Protein AF-A0AAN8SW37-F1 (afdb_monomer_lite)

Foldseek 3Di:
DDDDDPPPPPPPPPVPDDLVVLLVVLVVVQVVDPQAWLQSVLVSLQSCLVVLVVVPDVSVVLSVLLNVLSVLSNVCSVPATHPVRQVVVCVVVVCCPPPSRNNVSVVSSVVSVVVVVVVVVVVVVD

Sequence (126 aa):
MKIRMDEDDGFEDAGTGTPLSAIAEAFEELSSNNDLMLKPFCHACSHVSVLFGSLGIAFKFAELEYVSKVRDLTEASEIFGSLNSILDYDVRNDTVRTPGSLSRNLRRVRQGLDLIRALFQNFLST

Structure (mmCIF, N/CA/C/O backbone):
data_AF-A0AAN8SW37-F1
#
_entry.id   AF-A0AAN8SW37-F1
#
loop_
_atom_site.group_PDB
_atom_site.id
_atom_site.type_symbol
_atom_site.label_atom_id
_atom_site.label_alt_id
_atom_site.label_comp_id
_atom_site.label_asym_id
_atom_site.label_entity_id
_atom_site.label_seq_id
_atom_site.pdbx_PDB_ins_code
_atom_site.Cartn_x
_atom_site.Cartn_y
_atom_site.Cartn_z
_atom_site.occupancy
_atom_site.B_iso_or_equiv
_atom_site.auth_seq_id
_atom_site.auth_comp_id
_atom_site.auth_asym_id
_atom_site.auth_atom_id
_atom_site.pdbx_PDB_model_num
ATOM 1 N N . MET A 1 1 ? -20.979 7.045 53.482 1.00 40.12 1 MET A N 1
ATOM 2 C CA . MET A 1 1 ? -19.979 7.673 52.594 1.00 40.12 1 MET A CA 1
ATOM 3 C C . MET A 1 1 ? -20.125 7.011 51.234 1.00 40.12 1 MET A C 1
ATOM 5 O O . MET A 1 1 ? -19.867 5.822 51.129 1.00 40.12 1 MET A O 1
ATOM 9 N N . LYS A 1 2 ? -20.727 7.706 50.265 1.00 36.94 2 LYS A N 1
ATOM 10 C CA . LYS A 1 2 ? -21.101 7.151 48.957 1.00 36.94 2 LYS A CA 1
ATOM 11 C C . LYS A 1 2 ? -20.054 7.649 47.963 1.00 36.94 2 LYS A C 1
ATOM 13 O O . LYS A 1 2 ? -20.024 8.843 47.686 1.00 36.94 2 LYS A O 1
ATOM 18 N N . ILE A 1 3 ? -19.150 6.768 47.546 1.00 40.09 3 ILE A N 1
ATOM 19 C CA . ILE A 1 3 ? -18.141 7.079 46.532 1.00 40.09 3 ILE A CA 1
ATOM 20 C C . ILE A 1 3 ? -18.892 7.142 45.202 1.00 40.09 3 ILE A C 1
ATOM 22 O O . ILE A 1 3 ? -19.532 6.166 44.812 1.00 40.09 3 ILE A O 1
ATOM 26 N N . ARG A 1 4 ? -18.910 8.320 44.576 1.00 39.75 4 ARG A N 1
ATOM 27 C CA . ARG A 1 4 ? -19.356 8.472 43.192 1.00 39.75 4 ARG A CA 1
ATOM 28 C C . ARG A 1 4 ? -18.206 7.967 42.326 1.00 39.75 4 ARG A C 1
ATOM 30 O O . ARG A 1 4 ? -17.090 8.450 42.473 1.00 39.75 4 ARG A O 1
ATOM 37 N N . MET A 1 5 ? -18.467 6.931 41.538 1.00 46.44 5 MET A N 1
ATOM 38 C CA . MET A 1 5 ? -17.617 6.580 40.409 1.00 46.44 5 MET A CA 1
ATOM 39 C C . MET A 1 5 ? -18.034 7.535 39.297 1.00 46.44 5 MET A C 1
ATOM 41 O O . MET A 1 5 ? -19.157 7.444 38.805 1.00 46.44 5 MET A O 1
ATOM 45 N N . ASP A 1 6 ? -17.178 8.510 39.022 1.00 43.66 6 ASP A N 1
ATOM 46 C CA . ASP A 1 6 ? -17.268 9.327 37.823 1.00 43.66 6 ASP A CA 1
ATOM 47 C C . ASP A 1 6 ? -16.691 8.474 36.680 1.00 43.66 6 ASP A C 1
ATOM 49 O O . ASP A 1 6 ? -15.478 8.316 36.565 1.00 43.66 6 ASP A O 1
ATOM 53 N N . GLU A 1 7 ? -17.571 7.835 35.905 1.00 52.09 7 GLU A N 1
ATOM 54 C CA . G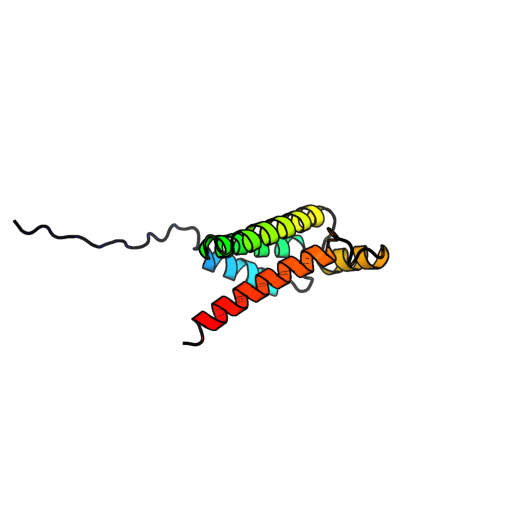LU A 1 7 ? -17.255 7.345 34.558 1.00 52.09 7 GLU A CA 1
ATOM 55 C C . GLU A 1 7 ? -17.480 8.520 33.603 1.00 52.09 7 GLU A C 1
ATOM 57 O O . GLU A 1 7 ? -18.596 8.782 33.155 1.00 52.09 7 GLU A O 1
ATOM 62 N N . ASP A 1 8 ? -16.416 9.289 33.395 1.00 46.16 8 ASP A N 1
ATOM 63 C CA . ASP A 1 8 ? -16.263 10.200 32.263 1.00 46.16 8 ASP A CA 1
ATOM 64 C C . ASP A 1 8 ? -14.926 9.876 31.593 1.00 46.16 8 ASP A C 1
ATOM 66 O O . ASP A 1 8 ? -13.949 10.615 31.653 1.00 46.16 8 ASP A O 1
ATOM 70 N N . ASP A 1 9 ? -14.860 8.695 30.996 1.00 41.31 9 ASP A N 1
ATOM 71 C CA . ASP A 1 9 ? -13.911 8.335 29.952 1.00 41.31 9 ASP A CA 1
ATOM 72 C C . ASP A 1 9 ? -14.424 8.861 28.602 1.00 41.31 9 ASP A C 1
ATOM 74 O O . ASP A 1 9 ? -14.570 8.145 27.610 1.00 41.31 9 ASP A O 1
ATOM 78 N N . GLY A 1 10 ? -14.700 10.169 28.576 1.00 41.53 10 GLY A N 1
ATOM 79 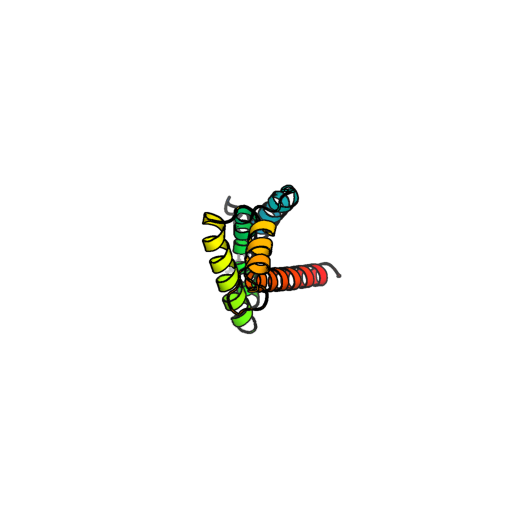C CA . GLY A 1 10 ? -14.810 10.939 27.352 1.00 41.53 10 GLY A CA 1
ATOM 80 C C . GLY A 1 10 ? -13.500 10.808 26.586 1.00 41.53 10 GLY A C 1
ATOM 81 O O . GLY A 1 10 ? -12.444 11.233 27.051 1.00 41.53 10 GLY A O 1
ATOM 82 N N . PHE A 1 11 ? -13.565 10.173 25.418 1.00 52.50 11 PHE A N 1
ATOM 83 C CA . PHE A 1 11 ? -12.457 10.115 24.475 1.00 52.50 11 PHE A CA 1
ATOM 84 C C . PHE A 1 11 ? -12.090 11.561 24.123 1.00 52.50 11 PHE A C 1
ATOM 86 O O . PHE A 1 11 ? -12.835 12.229 23.405 1.00 52.50 11 PHE A O 1
ATOM 93 N N . GLU A 1 12 ? -10.993 12.070 24.689 1.00 46.59 12 GLU A N 1
ATOM 94 C CA . GLU A 1 12 ? -10.469 13.383 24.330 1.00 46.59 12 GLU A CA 1
ATOM 95 C C . GLU A 1 12 ? -10.210 13.380 22.821 1.00 46.59 12 GLU A C 1
ATOM 97 O O . GLU A 1 12 ? -9.371 12.630 22.314 1.00 46.59 12 GLU A O 1
ATOM 102 N N . ASP A 1 13 ? -10.975 14.206 22.104 1.00 50.31 13 ASP A N 1
ATOM 103 C CA . ASP A 1 13 ? -10.735 14.556 20.711 1.00 50.31 13 ASP A CA 1
ATOM 104 C C . ASP A 1 13 ? -9.412 15.323 20.660 1.00 50.31 13 ASP A C 1
ATOM 106 O O . ASP A 1 13 ? -9.343 16.548 20.786 1.00 50.31 13 ASP A O 1
ATOM 110 N N . ALA A 1 14 ? -8.317 14.567 20.587 1.00 49.06 14 ALA A N 1
ATOM 111 C CA . ALA A 1 14 ? -7.016 15.113 20.279 1.00 49.06 14 ALA A CA 1
ATOM 112 C C . ALA A 1 14 ? -7.154 15.784 18.911 1.00 49.06 14 ALA A C 1
ATOM 114 O O . ALA A 1 14 ? -7.530 15.122 17.951 1.00 49.06 14 ALA A O 1
ATOM 115 N N . GLY A 1 15 ? -6.862 17.086 18.830 1.00 51.53 15 GLY A N 1
ATOM 116 C CA . GLY A 1 15 ? -7.006 17.949 17.645 1.00 51.53 15 GLY A CA 1
ATOM 117 C C . GLY A 1 15 ? -6.139 17.585 16.423 1.00 51.53 15 GLY A C 1
ATOM 118 O O . GLY A 1 15 ? -5.698 18.462 15.685 1.00 51.53 15 GLY A O 1
ATOM 119 N N . THR A 1 16 ? -5.890 16.298 16.215 1.00 59.44 16 THR A N 1
ATOM 120 C CA . THR A 1 16 ? -5.339 15.624 15.046 1.00 59.44 16 THR A CA 1
ATOM 121 C C . THR A 1 16 ? -6.255 14.429 14.791 1.00 59.44 16 THR A C 1
ATOM 123 O O . THR A 1 16 ? -6.336 13.556 15.651 1.00 59.44 16 THR A O 1
ATOM 126 N N . GLY A 1 17 ? -6.970 14.406 13.664 1.00 70.12 17 GLY A N 1
ATOM 127 C CA . GLY A 1 17 ? -8.061 13.457 13.419 1.00 70.12 17 GLY A CA 1
ATOM 128 C C . GLY A 1 17 ? -7.743 11.990 13.757 1.00 70.12 17 GLY A C 1
ATOM 129 O O . GLY A 1 17 ? -6.601 11.535 13.689 1.00 70.12 17 GLY A O 1
ATOM 130 N N . THR A 1 18 ? -8.781 11.237 14.126 1.00 88.56 18 THR A N 1
ATOM 131 C CA . THR A 1 18 ? -8.692 9.800 14.435 1.00 88.56 18 THR A CA 1
ATOM 132 C C . THR A 1 18 ? -8.002 8.991 13.318 1.00 88.56 18 THR A C 1
ATOM 134 O O . THR A 1 18 ? -8.062 9.374 12.147 1.00 88.56 18 THR A O 1
ATOM 137 N N . PRO A 1 19 ? -7.428 7.804 13.606 1.00 91.38 19 PRO A N 1
ATOM 138 C CA . PRO A 1 19 ? -6.860 6.947 12.561 1.00 91.38 19 PRO A CA 1
ATOM 139 C C . PRO A 1 19 ? -7.839 6.619 11.423 1.00 91.38 19 PRO A C 1
ATOM 141 O O . PRO A 1 19 ? -7.430 6.519 10.271 1.00 91.38 19 PRO A O 1
ATOM 144 N N . LEU A 1 20 ? -9.136 6.481 11.720 1.00 93.94 20 LEU A N 1
ATOM 145 C CA . LEU A 1 20 ? -10.159 6.221 10.705 1.00 93.94 20 LEU A CA 1
ATOM 146 C C . LEU A 1 20 ? -10.439 7.444 9.823 1.00 93.94 20 LEU A C 1
ATOM 148 O O . LEU A 1 20 ? -10.594 7.273 8.615 1.00 93.94 20 LEU A O 1
ATOM 152 N N . SER A 1 21 ? -10.465 8.656 10.388 1.00 94.81 21 SER A N 1
ATOM 153 C CA . SER A 1 21 ? -10.638 9.879 9.594 1.00 94.81 21 SER A CA 1
ATOM 154 C C . SER A 1 21 ? -9.411 10.159 8.727 1.00 94.81 21 SER A C 1
ATOM 156 O O . SER A 1 21 ? -9.575 10.446 7.549 1.00 94.81 21 SER A O 1
ATOM 158 N N . ALA A 1 22 ? -8.195 9.944 9.243 1.00 94.38 22 ALA A N 1
ATOM 159 C CA . ALA A 1 22 ? -6.968 10.068 8.451 1.00 94.38 22 ALA A CA 1
ATOM 160 C C . ALA A 1 22 ? -6.932 9.088 7.260 1.00 94.38 22 ALA A C 1
ATOM 162 O O . ALA A 1 22 ? -6.492 9.441 6.167 1.00 94.38 22 ALA A O 1
ATOM 163 N N . ILE A 1 23 ? -7.426 7.856 7.446 1.00 95.00 23 ILE A N 1
ATOM 164 C CA . ILE A 1 23 ? -7.585 6.892 6.346 1.00 95.00 23 ILE A CA 1
ATOM 165 C C . ILE A 1 23 ? -8.621 7.398 5.337 1.00 95.00 23 ILE A C 1
ATOM 167 O O . ILE A 1 23 ? -8.351 7.366 4.139 1.00 95.00 23 ILE A O 1
ATOM 171 N N . ALA A 1 24 ? -9.791 7.848 5.796 1.00 95.44 24 ALA A N 1
ATOM 172 C CA . ALA A 1 24 ? -10.842 8.343 4.911 1.00 95.44 24 ALA A CA 1
ATOM 173 C C . ALA A 1 24 ? -10.347 9.520 4.055 1.00 95.44 24 ALA A C 1
ATOM 175 O O . ALA A 1 24 ? -10.403 9.436 2.83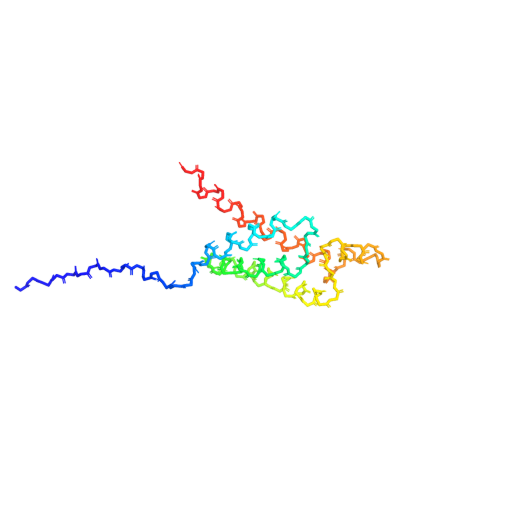0 1.00 95.44 24 ALA A O 1
ATOM 176 N N . GLU A 1 25 ? -9.762 10.539 4.687 1.00 95.44 25 GLU A N 1
ATOM 177 C CA . GLU A 1 25 ? -9.191 11.718 4.025 1.00 95.44 25 GLU A CA 1
ATOM 178 C C . GLU A 1 25 ? -8.136 11.322 2.982 1.00 95.44 25 GLU A C 1
ATOM 180 O O . GLU A 1 25 ? -8.229 11.708 1.816 1.00 95.44 25 GLU A O 1
ATOM 185 N N . ALA A 1 26 ? -7.176 10.468 3.352 1.00 95.19 26 ALA A N 1
ATOM 186 C CA . ALA A 1 26 ? -6.114 10.060 2.437 1.00 95.19 26 ALA A CA 1
ATOM 187 C C . ALA A 1 26 ? -6.639 9.282 1.213 1.00 95.19 26 ALA A C 1
ATOM 189 O O . ALA A 1 26 ? -6.103 9.423 0.110 1.00 95.19 26 ALA A O 1
ATOM 190 N N . PHE A 1 27 ? -7.674 8.449 1.377 1.00 95.25 27 PHE A N 1
ATOM 191 C CA . PHE A 1 27 ? -8.278 7.715 0.259 1.00 95.25 27 PHE A CA 1
ATOM 192 C C . PHE A 1 27 ? -9.228 8.578 -0.583 1.00 95.25 27 PHE A C 1
ATOM 194 O O . PHE A 1 27 ? -9.318 8.351 -1.791 1.00 95.25 27 PHE A O 1
ATOM 201 N N . GLU A 1 28 ? -9.887 9.580 0.001 1.00 94.75 28 GLU A N 1
ATOM 202 C CA . GLU A 1 28 ? -10.658 10.586 -0.738 1.00 94.75 28 GLU A CA 1
ATOM 203 C C . GLU A 1 28 ? -9.742 11.425 -1.634 1.00 94.75 28 GLU A C 1
ATOM 205 O O . GLU A 1 28 ? -9.974 11.505 -2.846 1.00 94.75 28 GLU A O 1
ATOM 210 N N . GLU A 1 29 ? -8.643 11.951 -1.088 1.00 92.50 29 GLU A N 1
ATOM 211 C CA . GLU A 1 29 ? -7.621 12.665 -1.860 1.00 92.50 29 GLU A CA 1
ATOM 212 C C . GLU A 1 29 ? -7.059 11.790 -2.986 1.00 92.50 29 GLU A C 1
ATOM 214 O O . GLU A 1 29 ? -6.982 12.221 -4.141 1.00 92.50 29 GLU A O 1
ATOM 219 N N . LEU A 1 30 ? -6.729 10.530 -2.688 1.00 92.50 30 LEU A N 1
ATOM 220 C CA . LEU A 1 30 ? -6.242 9.582 -3.687 1.00 92.50 30 LEU A CA 1
ATOM 221 C C . LEU A 1 30 ? -7.272 9.320 -4.796 1.00 92.50 30 LEU A C 1
ATOM 223 O O . LEU A 1 30 ? -6.890 9.215 -5.959 1.00 92.50 30 LEU A O 1
ATOM 227 N N . SER A 1 31 ? -8.563 9.231 -4.467 1.00 90.00 31 SER A N 1
ATOM 228 C CA . SER A 1 31 ? -9.631 8.990 -5.448 1.00 90.00 31 SER A CA 1
ATOM 229 C C . SER A 1 31 ? -9.823 10.148 -6.431 1.00 90.00 31 SER A C 1
ATOM 231 O O . SER A 1 31 ? -10.238 9.931 -7.569 1.00 90.00 31 SER A O 1
ATOM 233 N N . SER A 1 32 ? -9.468 11.368 -6.017 1.00 86.56 32 SER A N 1
ATOM 234 C CA . SER A 1 32 ? -9.473 12.558 -6.875 1.00 86.56 32 SER A CA 1
ATOM 235 C C . SER A 1 32 ? -8.268 12.619 -7.831 1.00 86.56 32 SER A C 1
ATOM 237 O O . SER A 1 32 ? -8.261 13.395 -8.790 1.00 86.56 32 SER A O 1
ATOM 239 N N . ASN A 1 33 ? -7.246 11.785 -7.600 1.00 79.00 33 ASN A N 1
ATOM 240 C CA . ASN A 1 33 ? -6.032 11.715 -8.402 1.00 79.00 33 ASN A CA 1
ATOM 241 C C . ASN A 1 33 ? -6.222 10.774 -9.607 1.00 79.00 33 ASN A C 1
ATOM 243 O O . ASN A 1 33 ? -6.035 9.562 -9.503 1.00 79.00 33 ASN A O 1
ATOM 247 N N . ASN A 1 34 ? -6.557 11.343 -10.770 1.00 73.94 34 ASN A N 1
ATOM 248 C CA . ASN A 1 34 ? -6.834 10.578 -11.997 1.00 73.94 34 ASN A CA 1
ATOM 249 C C . ASN A 1 34 ? -5.681 9.661 -12.455 1.00 73.94 34 ASN A C 1
ATOM 251 O O . ASN A 1 34 ? -5.938 8.630 -13.072 1.00 73.94 34 ASN A O 1
ATOM 255 N N . ASP A 1 35 ? -4.429 10.007 -12.140 1.00 79.50 35 ASP A N 1
ATOM 256 C CA . ASP A 1 35 ? -3.244 9.276 -12.610 1.00 79.50 35 ASP A CA 1
ATOM 257 C C . ASP A 1 35 ? -2.713 8.243 -11.601 1.00 79.50 35 ASP A C 1
ATOM 259 O O . ASP A 1 35 ? -1.719 7.566 -11.884 1.00 79.50 35 ASP A O 1
ATOM 263 N N . LEU A 1 36 ? -3.367 8.100 -10.437 1.00 88.06 36 LEU A N 1
ATOM 264 C CA . LEU A 1 36 ? -2.950 7.231 -9.329 1.00 88.06 36 LEU A CA 1
ATOM 265 C C . LEU A 1 36 ? -1.437 7.319 -9.082 1.00 88.06 36 LEU A C 1
ATOM 267 O O . LEU A 1 36 ? -0.677 6.353 -9.239 1.00 88.06 36 LEU A O 1
ATOM 271 N N . MET A 1 37 ? -1.000 8.524 -8.720 1.00 95.25 37 MET A N 1
ATOM 272 C CA . MET A 1 37 ? 0.392 8.797 -8.379 1.00 95.25 37 MET A CA 1
ATOM 273 C C . MET A 1 37 ? 0.871 7.858 -7.262 1.00 95.25 37 MET A C 1
ATOM 275 O O . MET A 1 37 ? 0.199 7.674 -6.244 1.00 95.25 37 MET A O 1
ATOM 279 N N . LEU A 1 38 ? 2.057 7.271 -7.445 1.00 96.31 38 LEU A N 1
ATOM 280 C CA . LEU A 1 38 ? 2.567 6.207 -6.578 1.00 96.31 38 LEU A CA 1
ATOM 281 C C . LEU A 1 38 ? 2.824 6.716 -5.154 1.00 96.31 38 LEU A C 1
ATOM 283 O O . LEU A 1 38 ? 2.503 6.031 -4.189 1.00 96.31 38 LEU A O 1
ATOM 287 N N . LYS A 1 39 ? 3.347 7.937 -5.008 1.00 96.25 39 LYS A N 1
ATOM 288 C CA . LYS A 1 39 ? 3.657 8.520 -3.695 1.00 96.25 39 LYS A CA 1
ATOM 289 C C . LYS A 1 39 ? 2.399 8.799 -2.846 1.00 96.25 39 LYS A C 1
ATOM 291 O O . LYS A 1 39 ? 2.350 8.286 -1.727 1.00 96.25 39 LYS A O 1
ATOM 296 N N . PRO A 1 40 ? 1.355 9.497 -3.346 1.00 96.00 40 PRO A N 1
ATOM 297 C CA . PRO A 1 40 ? 0.065 9.594 -2.654 1.00 96.00 40 PRO A CA 1
ATOM 298 C C . PRO A 1 40 ? -0.575 8.234 -2.358 1.00 96.00 40 PRO A C 1
ATOM 300 O O . PRO A 1 40 ? -1.072 8.020 -1.255 1.00 96.00 40 PRO A O 1
ATOM 303 N N . PHE A 1 41 ? -0.500 7.283 -3.296 1.00 96.75 41 PHE A N 1
ATOM 304 C CA . PHE A 1 41 ? -0.994 5.924 -3.072 1.00 96.75 41 PHE A CA 1
ATOM 305 C C . PHE A 1 41 ? -0.297 5.249 -1.881 1.00 96.75 41 PHE A C 1
ATOM 307 O O . PHE A 1 41 ? -0.966 4.719 -0.992 1.00 96.75 41 PHE A O 1
ATOM 314 N N . CYS A 1 42 ? 1.037 5.292 -1.827 1.00 97.19 42 CYS A N 1
ATOM 315 C CA . CYS A 1 42 ? 1.813 4.729 -0.724 1.00 97.19 42 CYS A CA 1
ATOM 316 C C . CYS A 1 42 ? 1.517 5.434 0.606 1.00 97.19 42 CYS A C 1
ATOM 318 O O . CYS A 1 42 ? 1.404 4.764 1.633 1.00 97.19 42 CYS A O 1
ATOM 320 N N . HIS A 1 43 ? 1.335 6.759 0.587 1.00 95.88 43 HIS A N 1
ATOM 321 C CA . HIS A 1 43 ? 0.944 7.528 1.766 1.00 95.88 43 HIS A CA 1
ATOM 322 C C . HIS A 1 43 ? -0.408 7.059 2.322 1.00 95.88 43 HIS A C 1
ATOM 324 O O . HIS A 1 43 ? -0.477 6.673 3.490 1.00 95.88 43 HIS A O 1
ATOM 330 N N . ALA A 1 44 ? -1.443 6.973 1.480 1.00 96.50 44 ALA A N 1
ATOM 331 C CA . ALA A 1 44 ? -2.757 6.468 1.877 1.00 96.50 44 ALA A CA 1
ATOM 332 C C . ALA A 1 44 ? -2.676 5.024 2.401 1.00 96.50 44 ALA A C 1
ATOM 334 O O . ALA A 1 44 ? -3.202 4.702 3.467 1.00 96.50 44 ALA A O 1
ATOM 335 N N . CYS A 1 45 ? -1.933 4.157 1.706 1.00 97.31 45 CYS A N 1
ATOM 336 C CA . CYS A 1 45 ? -1.734 2.774 2.133 1.00 97.31 45 CYS A CA 1
ATOM 337 C C . CYS A 1 45 ? -1.023 2.660 3.491 1.00 97.31 45 CYS A C 1
ATOM 339 O O . CYS A 1 45 ? -1.297 1.710 4.227 1.00 97.31 45 CYS A O 1
ATOM 341 N N . SER A 1 46 ? -0.132 3.591 3.846 1.00 96.62 46 SER A N 1
ATOM 342 C CA . SER A 1 46 ? 0.600 3.547 5.117 1.00 96.62 46 SER A CA 1
ATOM 343 C C . SER A 1 46 ? -0.311 3.715 6.338 1.00 96.62 46 SER A C 1
ATOM 345 O O . SER A 1 46 ? -0.119 3.011 7.332 1.00 96.62 46 SER A O 1
ATOM 347 N N . HIS A 1 47 ? -1.367 4.532 6.234 1.00 95.69 47 HIS A N 1
ATOM 348 C CA . HIS A 1 47 ? -2.355 4.732 7.305 1.00 95.69 47 HIS A CA 1
ATOM 349 C C . HIS A 1 47 ? -3.121 3.449 7.643 1.00 95.69 47 HIS A C 1
ATOM 351 O O . HIS A 1 47 ? -3.419 3.175 8.803 1.00 95.69 47 HIS A O 1
ATOM 357 N N . VAL A 1 48 ? -3.364 2.594 6.644 1.00 95.31 48 VAL A N 1
ATOM 358 C CA . VAL A 1 48 ? -4.093 1.323 6.811 1.00 95.31 48 VAL A CA 1
ATOM 359 C C . VAL A 1 48 ? -3.341 0.324 7.699 1.00 95.31 48 VAL A C 1
ATOM 361 O O . VAL A 1 48 ? -3.955 -0.573 8.275 1.00 95.31 48 VAL A O 1
ATOM 364 N N . SER A 1 49 ? -2.021 0.471 7.860 1.00 91.88 49 SER A N 1
ATOM 365 C CA . SER A 1 49 ? -1.213 -0.435 8.692 1.00 91.88 49 SER A CA 1
ATOM 366 C C . SER A 1 49 ? -1.710 -0.533 10.141 1.00 91.88 49 SER A C 1
ATOM 368 O O . SER A 1 49 ? -1.715 -1.627 10.707 1.00 91.88 49 SER A O 1
ATOM 370 N N . VAL A 1 50 ? -2.220 0.571 10.702 1.00 92.62 50 VAL A N 1
ATOM 371 C CA . VAL A 1 50 ? -2.786 0.619 12.060 1.00 92.62 50 VAL A CA 1
ATOM 372 C C . VAL A 1 50 ? -3.948 -0.363 12.220 1.00 92.62 50 VAL A C 1
ATOM 374 O O . VAL A 1 50 ? -4.042 -1.035 13.245 1.00 92.62 50 VAL A O 1
ATOM 377 N N . LEU A 1 51 ? -4.788 -0.521 11.190 1.00 94.12 51 LEU A N 1
ATOM 378 C CA . LEU A 1 51 ? -5.955 -1.404 11.247 1.00 94.12 51 LEU A CA 1
ATOM 379 C C . LEU A 1 51 ? -5.569 -2.877 11.364 1.00 94.12 51 LEU A C 1
ATOM 381 O O . LEU A 1 51 ? -6.223 -3.621 12.088 1.00 94.12 51 LEU A O 1
ATOM 385 N N . PHE A 1 52 ? -4.490 -3.301 10.702 1.00 92.19 52 PHE A N 1
ATOM 386 C CA . PHE A 1 52 ? -3.991 -4.669 10.848 1.00 92.19 52 PHE A CA 1
ATOM 387 C C . PHE A 1 52 ? -3.505 -4.949 12.273 1.00 92.19 52 PHE A C 1
ATOM 389 O O . PHE A 1 52 ? -3.747 -6.040 12.790 1.00 92.19 52 PHE A O 1
ATOM 396 N N . GLY A 1 53 ? -2.879 -3.963 12.924 1.00 89.62 53 GLY A N 1
ATOM 397 C CA . GLY A 1 53 ? -2.463 -4.065 14.324 1.00 89.62 53 GLY A CA 1
ATOM 398 C C . GLY A 1 53 ? -3.646 -4.212 15.288 1.00 89.62 53 GLY A C 1
ATOM 399 O O . GLY A 1 53 ? -3.563 -4.964 16.261 1.00 89.62 53 GLY A O 1
ATOM 400 N N . SER A 1 54 ? -4.779 -3.570 14.989 1.00 92.81 54 SER A N 1
ATOM 401 C CA . SER A 1 54 ? -6.006 -3.654 15.794 1.00 92.81 54 SER A CA 1
ATOM 402 C C . SER A 1 54 ? -6.707 -5.019 15.740 1.00 92.81 54 SER A C 1
ATOM 404 O O . SER A 1 54 ? -7.514 -5.316 16.616 1.00 92.81 54 SER A O 1
ATOM 406 N N . LEU A 1 55 ? -6.398 -5.874 14.758 1.00 91.75 55 LEU A N 1
ATOM 407 C CA . LEU A 1 55 ? -6.995 -7.215 14.623 1.00 91.75 55 LEU A CA 1
ATOM 408 C C . LEU A 1 55 ? -6.327 -8.281 15.516 1.00 91.75 55 LEU A C 1
ATOM 410 O O . LEU A 1 55 ? -6.743 -9.443 15.529 1.00 91.75 55 LEU A O 1
ATOM 414 N N . GLY A 1 56 ? -5.296 -7.901 16.274 1.00 91.62 56 GLY A N 1
ATOM 415 C CA . GLY A 1 56 ? -4.611 -8.775 17.221 1.00 91.62 56 GLY A CA 1
ATOM 416 C C . GLY A 1 56 ? -3.655 -9.784 16.575 1.00 91.62 56 GLY A C 1
ATOM 417 O O . GLY A 1 56 ? -3.364 -9.762 15.379 1.00 91.62 56 GLY A O 1
ATOM 418 N N . ILE A 1 57 ? -3.134 -10.700 17.397 1.00 94.25 57 ILE A N 1
ATOM 419 C CA . ILE A 1 57 ? -1.994 -11.562 17.035 1.00 94.25 57 ILE A CA 1
ATOM 420 C C . ILE A 1 57 ? -2.254 -12.475 15.827 1.00 94.25 57 ILE A C 1
ATOM 422 O O . ILE A 1 57 ? -1.324 -12.772 15.076 1.00 94.25 57 ILE A O 1
ATOM 426 N N . ALA A 1 58 ? -3.510 -12.869 15.592 1.00 93.38 58 ALA A N 1
ATOM 427 C CA . ALA A 1 58 ? -3.895 -13.708 14.456 1.00 93.38 58 ALA A CA 1
ATOM 428 C C . ALA A 1 58 ? -3.600 -13.043 13.098 1.00 93.38 58 ALA A C 1
ATOM 430 O O . ALA A 1 58 ? -3.353 -13.735 12.113 1.00 93.38 58 ALA A O 1
ATOM 431 N N . PHE A 1 59 ? -3.564 -11.709 13.057 1.00 93.25 59 PHE A N 1
ATOM 432 C CA . PHE A 1 59 ? -3.298 -10.927 11.852 1.00 93.25 59 PHE A CA 1
ATOM 433 C C . PHE A 1 59 ? -1.882 -10.344 11.810 1.00 93.25 59 PHE A C 1
ATOM 435 O O . PHE A 1 59 ? -1.553 -9.628 10.864 1.00 93.25 59 PHE A O 1
ATOM 442 N N . LYS A 1 60 ? -0.993 -10.700 12.753 1.00 93.56 60 LYS A N 1
ATOM 443 C CA . LYS A 1 60 ? 0.364 -10.129 12.803 1.00 93.56 60 LYS A CA 1
ATOM 444 C C . LYS A 1 60 ? 1.170 -10.396 11.531 1.00 93.56 60 LYS A C 1
ATOM 446 O O . LYS A 1 60 ? 1.913 -9.535 11.071 1.00 93.56 60 LYS A O 1
ATOM 451 N N . PHE A 1 61 ? 1.004 -11.575 10.933 1.00 94.25 61 PHE A N 1
ATOM 452 C CA . PHE A 1 61 ? 1.629 -11.883 9.647 1.00 94.25 61 PHE A CA 1
ATOM 453 C C . PHE A 1 61 ? 1.104 -10.978 8.524 1.00 94.25 61 PHE A C 1
ATOM 455 O O . PHE A 1 61 ? 1.892 -10.486 7.725 1.00 94.25 61 PHE A O 1
ATOM 462 N N . ALA A 1 62 ? -0.208 -10.723 8.482 1.00 94.31 62 ALA A N 1
ATOM 463 C CA . ALA A 1 62 ? -0.808 -9.843 7.484 1.00 94.31 62 ALA A CA 1
ATOM 464 C C . ALA A 1 62 ? -0.323 -8.394 7.645 1.00 94.31 62 ALA A C 1
ATOM 466 O O . ALA A 1 62 ? -0.016 -7.755 6.644 1.00 94.31 62 ALA A O 1
ATOM 467 N N . GLU A 1 63 ? -0.180 -7.917 8.885 1.00 95.44 63 GLU A N 1
ATOM 468 C CA . GLU A 1 63 ? 0.420 -6.615 9.195 1.00 95.44 63 GLU A CA 1
ATOM 469 C C . GLU A 1 63 ? 1.856 -6.521 8.656 1.00 95.44 63 GLU A C 1
ATOM 471 O O . GLU A 1 63 ? 2.168 -5.617 7.885 1.00 95.44 63 GLU A O 1
ATOM 476 N N . LEU A 1 64 ? 2.723 -7.480 9.011 1.00 96.19 64 LEU A N 1
ATOM 477 C CA . LEU A 1 64 ? 4.131 -7.485 8.595 1.00 96.19 64 LEU A CA 1
ATOM 478 C C . LEU A 1 64 ? 4.283 -7.585 7.074 1.00 96.19 64 LEU A C 1
ATOM 480 O O . LEU A 1 64 ? 5.067 -6.838 6.482 1.00 96.19 64 LEU A O 1
ATOM 484 N N . GLU A 1 65 ? 3.519 -8.478 6.440 1.00 95.94 65 GLU A N 1
ATOM 485 C CA . GLU A 1 65 ? 3.499 -8.602 4.985 1.00 95.94 65 GLU A CA 1
ATOM 486 C C . GLU A 1 65 ? 3.034 -7.295 4.347 1.00 95.94 65 GLU A C 1
ATOM 488 O O . GLU A 1 65 ? 3.706 -6.787 3.459 1.00 95.94 65 GLU A O 1
ATOM 493 N N . TYR A 1 66 ? 1.921 -6.713 4.794 1.00 97.56 66 TYR A N 1
ATOM 494 C CA . TYR A 1 66 ? 1.395 -5.477 4.219 1.00 97.56 66 TYR A CA 1
ATOM 495 C C . TYR A 1 66 ? 2.390 -4.316 4.354 1.00 97.56 66 TYR A C 1
ATOM 497 O O . TYR A 1 66 ? 2.744 -3.692 3.351 1.00 97.56 66 TYR A O 1
ATOM 505 N N . VAL A 1 67 ? 2.908 -4.079 5.564 1.00 97.50 67 VAL A N 1
ATOM 506 C CA . VAL A 1 67 ? 3.857 -2.993 5.857 1.00 97.50 67 VAL A CA 1
ATOM 507 C C . VAL A 1 67 ? 5.131 -3.128 5.028 1.00 97.50 67 VAL A C 1
ATOM 509 O O . VAL A 1 67 ? 5.580 -2.145 4.437 1.00 97.50 67 VAL A O 1
ATOM 512 N N . SER A 1 68 ? 5.694 -4.336 4.915 1.00 98.06 68 SER A N 1
ATOM 513 C CA . SER A 1 68 ? 6.887 -4.545 4.090 1.00 98.06 68 SER A CA 1
ATOM 514 C C . SER A 1 68 ? 6.632 -4.190 2.625 1.00 98.06 68 SER A C 1
ATOM 516 O O . SER A 1 68 ? 7.504 -3.614 1.986 1.00 98.06 68 SER A O 1
ATOM 518 N N . LYS A 1 69 ? 5.455 -4.518 2.079 1.00 98.31 69 LYS A N 1
ATOM 519 C CA . LYS A 1 69 ? 5.134 -4.272 0.664 1.00 98.31 69 LYS A CA 1
ATOM 520 C C . LYS A 1 69 ? 4.852 -2.803 0.388 1.00 98.31 69 LYS A C 1
ATOM 522 O O . LYS A 1 69 ? 5.265 -2.308 -0.656 1.00 98.31 69 LYS A O 1
ATOM 527 N N . VAL A 1 70 ? 4.197 -2.110 1.320 1.00 98.12 70 VAL A N 1
ATOM 528 C CA . VAL A 1 70 ? 4.031 -0.653 1.246 1.00 98.12 70 VAL A CA 1
ATOM 529 C C . VAL A 1 70 ? 5.394 0.031 1.278 1.00 98.12 70 VAL A C 1
ATOM 531 O O . VAL A 1 70 ? 5.640 0.887 0.440 1.00 98.12 70 VAL A O 1
ATOM 534 N N . ARG A 1 71 ? 6.313 -0.388 2.160 1.00 98.31 71 ARG A N 1
ATOM 535 C CA . ARG A 1 71 ? 7.672 0.174 2.216 1.00 98.31 71 ARG A CA 1
ATOM 536 C C . ARG A 1 71 ? 8.420 0.017 0.890 1.00 98.31 71 ARG A C 1
ATOM 538 O O . ARG A 1 71 ? 8.926 1.011 0.383 1.00 98.31 71 ARG A O 1
ATOM 545 N N . ASP A 1 72 ? 8.432 -1.185 0.310 1.00 98.31 72 ASP A N 1
ATOM 546 C CA . ASP A 1 72 ? 9.096 -1.437 -0.978 1.00 98.31 72 ASP A CA 1
ATOM 547 C C . ASP A 1 72 ? 8.541 -0.512 -2.094 1.00 98.31 72 ASP A C 1
ATOM 549 O O . ASP A 1 72 ? 9.284 -0.016 -2.940 1.00 98.31 72 ASP A O 1
ATOM 553 N N . LEU A 1 73 ? 7.227 -0.247 -2.097 1.00 98.25 73 LEU A N 1
ATOM 554 C CA . LEU A 1 73 ? 6.592 0.670 -3.055 1.00 98.25 73 LEU A CA 1
ATOM 555 C C . LEU A 1 73 ? 6.876 2.146 -2.746 1.00 98.25 73 LEU A C 1
ATOM 557 O O . LEU A 1 73 ? 7.008 2.945 -3.671 1.00 98.25 73 LEU A O 1
ATOM 561 N N . THR A 1 74 ? 6.974 2.524 -1.471 1.00 98.19 74 THR A N 1
ATOM 562 C CA . THR A 1 74 ? 7.381 3.872 -1.052 1.00 98.19 74 THR A CA 1
ATOM 563 C C . THR A 1 74 ? 8.796 4.176 -1.529 1.00 98.19 74 THR A C 1
ATOM 565 O O . THR A 1 74 ? 9.023 5.240 -2.096 1.00 98.19 74 THR A O 1
ATOM 568 N N . GLU A 1 75 ? 9.729 3.235 -1.385 1.00 98.31 75 GLU A N 1
ATOM 569 C CA . GLU A 1 75 ? 11.094 3.376 -1.911 1.00 98.31 75 GLU A CA 1
ATOM 570 C C . GLU A 1 75 ? 11.087 3.530 -3.440 1.00 98.31 75 GLU A C 1
ATOM 572 O O . GLU A 1 75 ? 11.746 4.414 -3.987 1.00 98.31 75 GLU A O 1
ATOM 577 N N . ALA A 1 76 ? 10.265 2.743 -4.140 1.00 97.88 76 ALA A N 1
ATOM 578 C CA . ALA A 1 76 ? 10.087 2.873 -5.584 1.00 97.88 76 ALA A CA 1
ATOM 579 C C . ALA A 1 76 ? 9.465 4.220 -6.008 1.00 97.88 76 ALA A C 1
ATOM 581 O O . ALA A 1 76 ? 9.727 4.690 -7.116 1.00 97.88 76 ALA A O 1
ATOM 582 N N . SER A 1 77 ? 8.677 4.869 -5.144 1.00 97.56 77 SER A N 1
ATOM 583 C CA . SER A 1 77 ? 8.019 6.152 -5.440 1.00 97.56 77 SER A CA 1
ATOM 584 C C . SER A 1 77 ? 8.976 7.330 -5.626 1.00 97.56 77 SER A C 1
ATOM 586 O O . SER A 1 77 ? 8.592 8.350 -6.192 1.00 97.56 77 SER A O 1
ATOM 588 N N . GLU A 1 78 ? 10.235 7.176 -5.213 1.00 97.62 78 GLU A N 1
ATOM 589 C CA . GLU A 1 78 ? 11.288 8.164 -5.459 1.00 97.62 78 GLU A CA 1
ATOM 590 C C . GLU A 1 78 ? 11.828 8.102 -6.902 1.00 97.62 78 GLU A C 1
ATOM 592 O O . GLU A 1 78 ? 12.490 9.029 -7.363 1.00 97.62 78 GLU A O 1
ATOM 597 N N . ILE A 1 79 ? 11.532 7.021 -7.633 1.00 97.62 79 ILE A N 1
ATOM 598 C CA . ILE A 1 79 ? 11.982 6.786 -9.015 1.00 97.62 79 ILE A CA 1
ATOM 599 C C . ILE A 1 79 ? 10.795 6.782 -9.988 1.00 97.62 79 ILE A C 1
ATOM 601 O O . ILE A 1 79 ? 10.898 7.274 -11.113 1.00 97.62 79 ILE A O 1
ATOM 605 N N . PHE A 1 80 ? 9.664 6.219 -9.567 1.00 97.25 80 PHE A N 1
ATOM 606 C CA . PHE A 1 80 ? 8.485 5.990 -10.395 1.00 97.25 80 PHE A CA 1
ATOM 607 C C . PHE A 1 80 ? 7.333 6.917 -9.998 1.00 97.25 80 PHE A C 1
ATOM 609 O O . PHE A 1 80 ? 6.977 7.022 -8.827 1.00 97.25 80 PHE A O 1
ATOM 616 N N . GLY A 1 81 ? 6.715 7.571 -10.985 1.00 95.19 81 GLY A N 1
ATOM 617 C CA . GLY A 1 81 ? 5.677 8.576 -10.730 1.00 95.19 81 GLY A CA 1
ATOM 618 C C . GLY A 1 81 ? 4.299 7.996 -10.405 1.00 95.19 81 GLY A C 1
ATOM 619 O O . GLY A 1 81 ? 3.598 8.513 -9.538 1.00 95.19 81 GLY A O 1
ATOM 620 N N . SER A 1 82 ? 3.901 6.913 -11.073 1.00 96.19 82 SER A N 1
ATOM 621 C CA . SER A 1 82 ? 2.535 6.368 -11.015 1.00 96.19 82 SER A CA 1
ATOM 622 C C . SER A 1 82 ? 2.509 4.849 -10.880 1.00 96.19 82 SER A C 1
ATOM 624 O O . SER A 1 82 ? 3.493 4.168 -11.190 1.00 96.19 82 SER A O 1
ATOM 626 N N . LEU A 1 83 ? 1.359 4.295 -10.484 1.00 96.00 83 LEU A N 1
ATOM 627 C CA . LEU A 1 83 ? 1.154 2.841 -10.478 1.00 96.00 83 LEU A CA 1
ATOM 628 C C . LEU A 1 83 ? 1.397 2.212 -11.859 1.00 96.00 83 LEU A C 1
ATOM 630 O O . LEU A 1 83 ? 2.008 1.152 -11.955 1.00 96.00 83 LEU A O 1
ATOM 634 N N . ASN A 1 84 ? 0.982 2.877 -12.939 1.00 96.00 84 ASN A N 1
ATOM 635 C CA . ASN A 1 84 ? 1.225 2.376 -14.294 1.00 96.00 84 ASN A CA 1
ATOM 636 C C . ASN A 1 84 ? 2.723 2.296 -14.609 1.00 96.00 84 ASN A C 1
ATOM 638 O O . ASN A 1 84 ? 3.173 1.311 -15.183 1.00 96.00 84 ASN A O 1
ATOM 642 N N . SER A 1 85 ? 3.522 3.267 -14.154 1.00 96.62 85 SER A N 1
ATOM 643 C CA . SER A 1 85 ? 4.960 3.277 -14.444 1.00 96.62 85 SER A CA 1
ATOM 644 C C . SER A 1 85 ? 5.723 2.087 -13.841 1.00 96.62 85 SER A C 1
ATOM 646 O O . SER A 1 85 ? 6.633 1.567 -14.490 1.00 96.62 85 SER A O 1
ATOM 648 N N . ILE A 1 86 ? 5.326 1.599 -12.657 1.00 97.44 86 ILE A N 1
ATOM 649 C CA . ILE A 1 86 ? 5.930 0.395 -12.055 1.00 97.44 86 ILE A CA 1
ATOM 650 C C . ILE A 1 86 ? 5.460 -0.896 -12.733 1.00 97.44 86 ILE A C 1
ATOM 652 O O . ILE A 1 86 ? 6.242 -1.835 -12.869 1.00 97.44 86 ILE A O 1
ATOM 656 N N . LEU A 1 87 ? 4.208 -0.936 -13.203 1.00 97.56 87 LEU A N 1
ATOM 657 C CA . LEU A 1 87 ? 3.680 -2.071 -13.960 1.00 97.56 87 LEU A CA 1
ATOM 658 C C . LEU A 1 87 ? 4.374 -2.179 -15.319 1.00 97.56 87 LEU A C 1
ATOM 660 O O . LEU A 1 87 ? 4.863 -3.247 -15.677 1.00 97.56 87 LEU A O 1
ATOM 664 N N . ASP A 1 88 ? 4.487 -1.066 -16.045 1.00 97.94 88 ASP A N 1
ATOM 665 C CA . ASP A 1 88 ? 5.168 -1.022 -17.337 1.00 97.94 88 ASP A CA 1
ATOM 666 C C . ASP A 1 88 ? 6.645 -1.396 -17.214 1.00 97.94 88 ASP A C 1
ATOM 668 O O . ASP A 1 88 ? 7.196 -2.027 -18.116 1.00 97.94 88 ASP A O 1
ATOM 672 N N . TYR A 1 89 ? 7.296 -0.995 -16.117 1.00 97.69 89 TYR A N 1
ATOM 673 C CA . TYR A 1 89 ? 8.666 -1.397 -15.818 1.00 97.69 89 TYR A CA 1
ATOM 674 C C . TYR A 1 89 ? 8.770 -2.918 -15.683 1.00 97.69 89 TYR A C 1
ATOM 676 O O . TYR A 1 89 ? 9.570 -3.534 -16.385 1.00 97.69 89 TYR A O 1
ATOM 684 N N . ASP A 1 90 ? 7.944 -3.546 -14.848 1.00 98.31 90 ASP A N 1
ATOM 685 C CA . ASP A 1 90 ? 8.018 -4.995 -14.656 1.00 98.31 90 ASP A CA 1
ATOM 686 C C . ASP A 1 90 ? 7.597 -5.790 -15.900 1.00 98.31 90 ASP A C 1
ATOM 688 O O . ASP A 1 90 ? 8.141 -6.864 -16.154 1.00 98.31 90 ASP A O 1
ATOM 692 N N . VAL A 1 91 ? 6.648 -5.281 -16.694 1.00 98.44 91 VAL A N 1
ATOM 693 C CA . VAL A 1 91 ? 6.254 -5.893 -17.973 1.00 98.44 91 VAL A CA 1
ATOM 694 C C . VAL A 1 91 ? 7.414 -5.853 -18.963 1.00 98.44 91 VAL A C 1
ATOM 696 O O . VAL A 1 91 ? 7.727 -6.870 -19.578 1.00 98.44 91 VAL A O 1
ATOM 699 N N . ARG A 1 92 ? 8.092 -4.705 -19.094 1.00 98.31 92 ARG A N 1
ATOM 700 C CA . ARG A 1 92 ? 9.244 -4.551 -19.996 1.00 98.31 92 ARG A CA 1
ATOM 701 C C . ARG A 1 92 ? 10.424 -5.447 -19.624 1.00 98.31 92 ARG A C 1
ATOM 703 O O . ARG A 1 92 ? 11.179 -5.829 -20.512 1.00 98.31 92 ARG A O 1
ATOM 710 N N . ASN A 1 93 ? 10.581 -5.768 -18.342 1.00 97.94 93 ASN A N 1
ATOM 711 C CA . ASN A 1 93 ? 11.677 -6.597 -17.840 1.00 97.94 93 ASN A CA 1
ATOM 712 C C . ASN A 1 93 ? 11.286 -8.073 -17.623 1.00 97.94 93 ASN A C 1
ATOM 714 O O . ASN A 1 93 ? 12.118 -8.845 -17.158 1.00 97.94 93 ASN A O 1
ATOM 718 N N . ASP A 1 94 ? 10.048 -8.469 -17.941 1.00 97.75 94 ASP A N 1
ATOM 719 C CA . ASP A 1 94 ? 9.497 -9.810 -17.673 1.00 97.75 94 ASP A CA 1
ATOM 720 C C . ASP A 1 94 ? 9.609 -10.243 -16.190 1.00 97.75 94 ASP A C 1
ATOM 722 O O . ASP A 1 94 ? 9.817 -11.406 -15.846 1.00 97.75 94 ASP A O 1
ATOM 726 N N . THR A 1 95 ? 9.464 -9.286 -15.265 1.00 98.06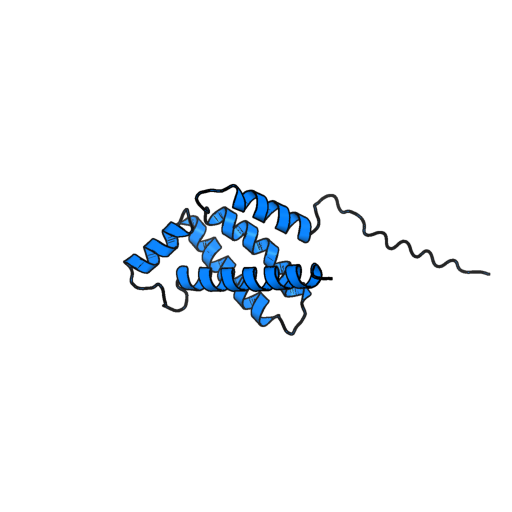 95 THR A N 1
ATOM 727 C CA . THR A 1 95 ? 9.611 -9.496 -13.812 1.00 98.06 95 THR A CA 1
ATOM 728 C C . THR A 1 95 ? 8.291 -9.506 -13.048 1.00 98.06 95 THR A C 1
ATOM 730 O O . THR A 1 95 ? 8.295 -9.760 -11.845 1.00 98.06 95 THR A O 1
ATOM 733 N N . VAL 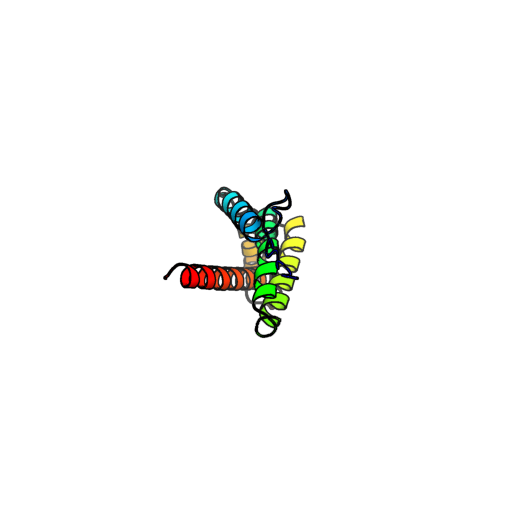A 1 96 ? 7.145 -9.312 -13.714 1.00 97.31 96 VAL A N 1
ATOM 734 C CA . VAL A 1 96 ? 5.808 -9.141 -13.092 1.00 97.31 96 VAL A CA 1
ATOM 735 C C . VAL A 1 96 ? 5.485 -10.183 -12.009 1.00 97.31 96 VAL A C 1
ATOM 737 O O . VAL A 1 96 ? 4.837 -9.881 -11.005 1.00 97.31 96 VAL A O 1
ATOM 740 N N . ARG A 1 97 ? 5.898 -11.442 -12.205 1.00 94.75 97 ARG A N 1
ATOM 741 C CA . ARG A 1 97 ? 5.587 -12.559 -11.289 1.00 94.75 97 ARG A CA 1
ATOM 742 C C . ARG A 1 97 ? 6.720 -12.865 -10.309 1.00 94.75 97 ARG A C 1
ATOM 744 O O . ARG A 1 97 ? 6.507 -13.617 -9.346 1.00 94.75 97 ARG A O 1
ATOM 751 N N . THR A 1 98 ? 7.893 -12.280 -10.523 1.00 97.19 98 THR A N 1
ATOM 752 C CA . THR A 1 98 ? 9.104 -12.514 -9.737 1.00 97.19 98 THR A CA 1
ATOM 753 C C . THR A 1 98 ? 8.879 -12.090 -8.284 1.00 97.19 98 THR A C 1
ATOM 755 O O . THR A 1 98 ? 8.263 -11.046 -8.035 1.00 97.19 98 THR A O 1
ATOM 758 N N . PRO A 1 99 ? 9.302 -12.898 -7.291 1.00 94.69 99 PRO A N 1
ATOM 759 C CA . PRO A 1 99 ? 9.286 -12.485 -5.890 1.00 94.69 99 PRO A CA 1
ATOM 760 C C . PRO A 1 99 ? 10.016 -11.149 -5.699 1.00 94.69 99 PRO A C 1
ATOM 762 O O . PRO A 1 99 ? 11.141 -10.998 -6.156 1.00 94.69 99 PRO A O 1
ATOM 765 N N . GLY A 1 100 ? 9.366 -10.188 -5.040 1.00 93.44 100 GLY A N 1
ATOM 766 C CA . GLY A 1 100 ? 9.931 -8.855 -4.794 1.00 93.44 100 GLY A CA 1
ATOM 767 C C . GLY A 1 100 ? 9.717 -7.828 -5.911 1.00 93.44 100 GLY A C 1
ATOM 768 O O . GLY A 1 100 ? 10.025 -6.664 -5.694 1.00 93.44 100 GLY A O 1
ATOM 769 N N . SER A 1 101 ? 9.153 -8.208 -7.064 1.00 98.06 101 SER A N 1
ATOM 770 C CA . SER A 1 101 ? 8.763 -7.228 -8.092 1.00 98.06 101 SER A CA 1
ATOM 771 C C . SER A 1 101 ? 7.720 -6.237 -7.571 1.00 98.06 101 SER A C 1
ATOM 773 O O . SER A 1 101 ? 6.879 -6.571 -6.723 1.00 98.06 101 SER A O 1
ATOM 775 N N . LEU A 1 102 ? 7.736 -5.023 -8.122 1.00 98.25 102 LEU A N 1
ATOM 776 C CA . LEU A 1 102 ? 6.843 -3.940 -7.712 1.00 98.25 102 LEU A CA 1
ATOM 777 C C . LEU A 1 102 ? 5.382 -4.279 -8.027 1.00 98.25 102 LEU A C 1
ATOM 779 O O . LEU A 1 102 ? 4.502 -4.043 -7.205 1.00 98.25 102 LEU A O 1
ATOM 783 N N . SER A 1 103 ? 5.124 -4.949 -9.148 1.00 98.31 103 SER A N 1
ATOM 784 C CA . SER A 1 103 ? 3.810 -5.461 -9.550 1.00 98.31 103 SER A CA 1
ATOM 785 C C . SER A 1 103 ? 3.264 -6.477 -8.552 1.00 98.31 103 SER A C 1
ATOM 787 O O . SER A 1 103 ? 2.094 -6.426 -8.156 1.00 98.31 103 SER A O 1
ATOM 789 N N . ARG A 1 104 ? 4.109 -7.412 -8.100 1.00 97.94 104 ARG A N 1
ATOM 790 C CA . ARG A 1 104 ? 3.709 -8.408 -7.104 1.00 97.94 104 ARG A CA 1
ATOM 791 C C . ARG A 1 104 ? 3.500 -7.769 -5.735 1.00 97.94 104 ARG A C 1
ATOM 793 O O . ARG A 1 104 ? 2.550 -8.149 -5.050 1.00 97.94 104 ARG A O 1
ATOM 800 N N . ASN A 1 105 ? 4.333 -6.803 -5.353 1.00 98.31 105 ASN A N 1
ATOM 801 C CA . ASN A 1 105 ? 4.170 -6.033 -4.123 1.00 98.31 105 ASN A CA 1
ATOM 802 C C . ASN A 1 105 ? 2.869 -5.215 -4.142 1.00 98.31 105 ASN A C 1
ATOM 804 O O . ASN A 1 105 ? 2.068 -5.343 -3.217 1.00 98.31 105 ASN A O 1
ATOM 808 N N . LEU A 1 106 ? 2.581 -4.501 -5.235 1.00 97.88 106 LEU A N 1
ATOM 809 C CA . LEU A 1 106 ? 1.324 -3.779 -5.452 1.00 97.88 106 LEU A CA 1
ATOM 810 C C . LEU A 1 106 ? 0.113 -4.707 -5.344 1.00 97.88 106 LEU A C 1
ATOM 812 O O . LEU A 1 106 ? -0.857 -4.393 -4.656 1.00 97.88 106 LEU A O 1
ATOM 816 N N . ARG A 1 107 ? 0.179 -5.897 -5.953 1.00 98.00 107 ARG A N 1
ATOM 817 C CA . ARG A 1 107 ? -0.884 -6.901 -5.818 1.00 98.00 107 ARG A CA 1
ATOM 818 C C . ARG A 1 107 ? -1.113 -7.295 -4.355 1.00 98.00 107 ARG A C 1
ATOM 820 O O . ARG A 1 107 ? -2.264 -7.482 -3.972 1.00 98.00 107 ARG A O 1
ATOM 827 N N . ARG A 1 108 ? -0.057 -7.444 -3.546 1.00 97.62 108 ARG A N 1
ATOM 828 C CA . ARG A 1 108 ? -0.173 -7.783 -2.113 1.00 97.62 108 ARG A CA 1
ATOM 829 C C . ARG A 1 108 ? -0.770 -6.638 -1.297 1.00 97.62 108 ARG A C 1
ATOM 831 O O . ARG A 1 108 ? -1.654 -6.902 -0.489 1.00 97.62 108 ARG A O 1
ATOM 838 N N . VAL A 1 109 ? -0.366 -5.394 -1.560 1.00 97.94 109 VAL A N 1
ATOM 839 C CA . VAL A 1 109 ? -0.974 -4.207 -0.935 1.00 97.94 109 VAL A CA 1
ATOM 840 C C . VAL A 1 109 ? -2.463 -4.133 -1.268 1.00 97.94 109 VAL A C 1
ATOM 842 O O . VAL A 1 109 ? -3.283 -4.064 -0.357 1.00 97.94 109 VAL A O 1
ATOM 845 N N . ARG A 1 110 ? -2.842 -4.288 -2.546 1.00 97.38 110 ARG A N 1
ATOM 846 C CA . ARG A 1 110 ? -4.253 -4.310 -2.969 1.00 97.38 110 ARG A CA 1
ATOM 847 C C . ARG A 1 110 ? -5.073 -5.375 -2.235 1.00 97.38 110 ARG A C 1
ATOM 849 O O . ARG A 1 110 ? -6.180 -5.092 -1.804 1.00 97.38 110 ARG A O 1
ATOM 856 N N . GLN A 1 111 ? -4.531 -6.583 -2.065 1.00 97.38 111 GLN A N 1
ATOM 857 C CA . GLN A 1 111 ? -5.209 -7.644 -1.310 1.00 97.38 111 GLN A CA 1
ATOM 858 C C . GLN A 1 111 ? -5.429 -7.272 0.164 1.00 97.38 111 GLN A C 1
ATOM 860 O O . GLN A 1 111 ? -6.463 -7.624 0.725 1.00 97.38 111 GLN A O 1
ATOM 865 N N . GLY A 1 112 ? -4.483 -6.559 0.782 1.00 96.81 112 GLY A N 1
ATOM 866 C CA . GLY A 1 112 ? -4.655 -6.025 2.131 1.00 96.81 112 GLY A CA 1
ATOM 867 C C . GLY A 1 112 ? -5.777 -4.988 2.204 1.00 96.81 112 GLY A C 1
ATOM 868 O O . GLY A 1 112 ? -6.631 -5.077 3.082 1.00 96.81 112 GLY A O 1
ATOM 869 N N . LEU A 1 113 ? -5.834 -4.067 1.238 1.00 97.50 113 LEU A N 1
ATOM 870 C CA . LEU A 1 113 ? -6.920 -3.085 1.135 1.00 97.50 113 LEU A CA 1
ATOM 871 C C . LEU A 1 113 ? -8.287 -3.755 0.945 1.00 97.50 113 LEU A C 1
ATOM 873 O O . LEU A 1 113 ? -9.255 -3.373 1.598 1.00 97.50 113 LEU A O 1
ATOM 877 N N . ASP A 1 114 ? -8.368 -4.782 0.095 1.00 97.75 114 ASP A N 1
ATOM 878 C CA . ASP A 1 114 ? -9.603 -5.543 -0.121 1.00 97.75 114 ASP A CA 1
ATOM 879 C C . ASP A 1 114 ? -10.092 -6.236 1.158 1.00 97.75 114 ASP A C 1
ATOM 881 O O . ASP A 1 114 ? -11.295 -6.254 1.416 1.00 97.75 114 ASP A O 1
ATOM 885 N N . LEU A 1 115 ? -9.178 -6.766 1.979 1.00 95.62 115 LEU A N 1
ATOM 886 C CA . LEU A 1 115 ? -9.531 -7.347 3.274 1.00 95.62 115 LEU A CA 1
ATOM 887 C C . LEU A 1 115 ? -10.138 -6.295 4.209 1.00 95.62 115 LEU A C 1
ATOM 889 O O . LEU A 1 115 ? -11.208 -6.525 4.766 1.00 95.62 115 LEU A O 1
ATOM 893 N N . ILE A 1 116 ? -9.483 -5.143 4.363 1.00 95.75 116 ILE A N 1
ATOM 894 C CA . ILE A 1 116 ? -9.980 -4.056 5.218 1.00 95.75 116 ILE A CA 1
ATOM 895 C C . ILE A 1 116 ? -11.338 -3.548 4.727 1.00 95.75 116 ILE A C 1
ATOM 897 O O . ILE A 1 116 ? -12.264 -3.389 5.523 1.00 95.75 116 ILE A O 1
ATOM 901 N N . ARG A 1 117 ? -11.496 -3.373 3.411 1.00 96.44 117 ARG A N 1
ATOM 902 C CA . ARG A 1 117 ? -12.775 -2.998 2.801 1.00 96.44 117 ARG A CA 1
ATOM 903 C C . ARG A 1 117 ? -13.876 -4.004 3.139 1.00 96.44 117 ARG A C 1
ATOM 905 O O . ARG A 1 117 ? -14.964 -3.592 3.527 1.00 96.44 117 ARG A O 1
ATOM 912 N N . ALA A 1 118 ? -13.598 -5.303 3.022 1.00 96.56 118 ALA A N 1
ATOM 913 C CA . ALA A 1 118 ? -14.559 -6.351 3.357 1.00 96.56 118 ALA A CA 1
ATOM 914 C C . ALA A 1 118 ? -14.928 -6.351 4.852 1.00 96.56 118 ALA A C 1
ATOM 916 O O . ALA A 1 118 ? -16.089 -6.558 5.195 1.00 96.56 118 ALA A O 1
ATOM 917 N N . LEU A 1 119 ? -13.970 -6.075 5.744 1.00 94.75 119 LEU A N 1
ATOM 918 C CA . LEU A 1 119 ? -14.237 -5.944 7.180 1.00 94.75 119 LEU A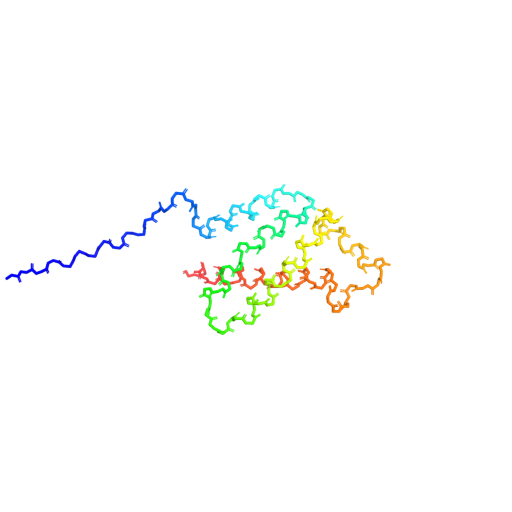 CA 1
ATOM 919 C C . LEU A 1 119 ? -15.176 -4.770 7.478 1.00 94.75 119 LEU A C 1
ATOM 921 O O . LEU A 1 119 ? -16.171 -4.956 8.175 1.00 94.75 119 LEU A O 1
ATOM 925 N N . PHE A 1 120 ? -14.919 -3.593 6.904 1.00 95.50 120 PHE A N 1
ATOM 926 C CA . PHE A 1 120 ? -15.808 -2.438 7.061 1.00 95.50 120 PHE A CA 1
ATOM 927 C C . PHE A 1 120 ? -17.201 -2.694 6.488 1.00 95.50 120 PHE A C 1
ATOM 929 O O . PHE A 1 120 ? -18.194 -2.378 7.138 1.00 95.50 120 PHE A O 1
ATOM 936 N N . GLN A 1 121 ? -17.293 -3.321 5.314 1.00 96.50 121 GLN A N 1
ATOM 937 C CA . GLN A 1 121 ? -18.582 -3.705 4.735 1.00 96.50 121 GLN A CA 1
ATOM 938 C C . GLN A 1 121 ? -19.362 -4.655 5.649 1.00 96.50 121 GLN A C 1
ATOM 940 O O . GLN A 1 121 ? -20.561 -4.466 5.827 1.00 96.50 121 GLN A O 1
ATOM 945 N N . ASN A 1 122 ? -18.692 -5.626 6.274 1.00 95.31 122 ASN A N 1
ATOM 946 C CA . ASN A 1 122 ? -19.334 -6.526 7.229 1.00 95.31 122 ASN A CA 1
ATOM 947 C C . ASN A 1 122 ? -19.833 -5.780 8.475 1.00 95.31 122 ASN A C 1
ATOM 949 O O . ASN A 1 122 ? -20.956 -6.029 8.905 1.00 95.31 122 ASN A O 1
ATOM 953 N N . PHE A 1 123 ? -19.059 -4.837 9.025 1.00 93.50 123 PHE A N 1
ATOM 954 C CA . PHE A 1 123 ? -19.514 -4.017 10.156 1.00 93.50 123 PHE A CA 1
ATOM 955 C C . PHE A 1 123 ? -20.755 -3.183 9.815 1.00 93.50 123 PHE A C 1
ATOM 957 O O . PHE A 1 123 ? -21.658 -3.071 10.639 1.00 93.50 123 PHE A O 1
ATOM 964 N N . LEU A 1 124 ? -20.829 -2.649 8.593 1.00 94.38 124 LEU A N 1
ATOM 965 C CA . LEU A 1 124 ? -21.953 -1.835 8.119 1.00 94.38 124 LEU A CA 1
ATOM 966 C C . LEU A 1 124 ? -23.170 -2.647 7.651 1.00 94.38 124 LEU A C 1
ATOM 968 O O . LEU A 1 124 ? -24.227 -2.070 7.428 1.00 94.38 124 LEU A O 1
ATOM 972 N N . SER A 1 125 ? -23.039 -3.963 7.469 1.00 90.50 125 SER A N 1
ATOM 973 C CA . SER A 1 125 ? -24.127 -4.830 6.984 1.00 90.50 125 SER A CA 1
ATOM 974 C C . SER A 1 125 ? -25.180 -5.194 8.044 1.00 90.50 125 SER A C 1
ATOM 976 O O . SER A 1 125 ? -26.023 -6.055 7.792 1.00 90.50 125 SER A O 1
ATOM 978 N N . THR A 1 126 ? -25.117 -4.547 9.212 1.00 58.44 126 THR A N 1
ATOM 979 C CA . THR A 1 126 ? -26.041 -4.726 10.344 1.00 58.44 126 THR A CA 1
ATOM 980 C C . THR A 1 126 ? -27.183 -3.725 10.259 1.00 58.44 126 THR A C 1
ATOM 982 O O . THR A 1 126 ? -28.342 -4.147 10.469 1.00 58.44 126 THR A O 1
#

pLDDT: mean 88.45, std 17.14, range [36.94, 98.44]

Secondary structure (DSSP, 8-state):
--------------SS--HHHHHHHHHHHHHH-TT-BHHHHHHHHHHTHHHHHHT-GGGHHHHHHHHHHHHHHHHHTTT--BHHHHHHHHHHTT-TTSTT-HHHHHHHHHHHHHHHHHHHHHHHT-

InterPro domains:
  IPR014830 Glycolipid transfer protein domain [PF08718] (38-124)
  IPR014830 Glycolipid transfer protein domain [PTHR10219] (11-125)
  IPR036497 Glycolipid transfer protein superfamily [G3DSA:1.10.3520.10] (11-126)
  IPR036497 Glycolipid transfer protein superfamily [SSF110004] (28-125)

Radius of gyration: 18.76 Å; chains: 1; bounding box: 38×32×73 Å

Organism: Solanum bulbocastanum (NCBI:txid147425)